Protein AF-A0A9P0QBB7-F1 (afdb_monomer)

Secondary structure (DSSP, 8-state):
-----SS--S----S-------TTGGG---HHHHHHHHHHHHTT-HHHHHHHHHS-TTTTS-SHHHHHHHHHHHHHHHHHHHHHHHT-HHHHHHHHHHHHHHTT--GGG--EEEE---HHHH-TTT-HHHHHHTT-TTPEEEE-HHHHHHHHHHHGGG------------

pLDDT: mean 76.95, std 15.12, range [35.78, 96.69]

Solvent-accessible surface area (backbone atoms only — not comparable to full-atom values): 10268 Å² total; per-residue (Å²): 129,92,83,74,53,62,62,42,60,96,70,88,71,69,94,80,68,92,74,87,72,63,92,79,68,82,77,68,68,54,20,53,56,53,52,54,52,51,51,44,40,74,70,64,36,60,66,61,44,53,44,55,75,72,39,58,79,76,73,49,52,73,41,71,68,50,41,49,56,51,53,49,54,53,47,51,53,52,46,49,55,51,47,58,58,68,61,33,16,62,59,56,28,49,50,52,53,48,51,36,58,78,69,69,51,64,47,74,75,37,58,62,45,78,38,64,77,46,60,49,39,60,30,91,90,63,10,16,51,62,62,37,36,74,66,18,78,57,33,43,82,38,69,38,63,68,57,55,49,52,52,50,63,67,49,59,82,72,61,78,79,78,87,72,89,76,79,85,82,128

Nearest PDB structures (foldseek):
  5kap-assembly2_B-3  TM=4.761E-01  e=7.241E+00  Trypanosoma brucei brucei
  5kam-assembly2_C  TM=4.535E-01  e=6.804E+00  Trypanosoma brucei brucei
  5k51-assembly1_A  TM=4.476E-01  e=8.728E+00  Trypanosoma brucei brucei
  6mxg-assembly1_B  TM=4.595E-01  e=9.289E+00  Trypanosoma brucei brucei

Structure (mmCIF, N/CA/C/O backbone):
data_AF-A0A9P0QBB7-F1
#
_entry.id   AF-A0A9P0QBB7-F1
#
loop_
_atom_site.group_PDB
_atom_site.id
_atom_site.type_symbol
_atom_site.label_atom_id
_atom_site.label_alt_id
_atom_site.label_comp_id
_atom_site.label_asym_id
_atom_site.label_entity_id
_atom_site.label_seq_id
_atom_site.pdbx_PDB_ins_code
_atom_site.Cartn_x
_atom_site.Cartn_y
_atom_site.Cartn_z
_atom_site.occupancy
_atom_site.B_iso_or_equiv
_atom_site.auth_seq_id
_atom_site.auth_comp_id
_atom_site.auth_asym_id
_atom_site.auth_atom_id
_atom_site.pdbx_PDB_model_num
ATOM 1 N N . ARG A 1 1 ? -0.143 -16.412 -17.026 1.00 45.09 1 ARG A N 1
ATOM 2 C CA . ARG A 1 1 ? 1.003 -15.566 -17.453 1.00 45.09 1 ARG A CA 1
ATOM 3 C C . ARG A 1 1 ? 0.841 -15.303 -18.945 1.00 45.09 1 ARG A C 1
ATOM 5 O O . ARG A 1 1 ? 0.675 -16.275 -19.661 1.00 45.09 1 ARG A O 1
ATOM 12 N N . GLN A 1 2 ? 0.878 -14.051 -19.413 1.00 49.75 2 GLN A N 1
ATOM 13 C CA . GLN A 1 2 ? 0.716 -13.720 -20.845 1.00 49.75 2 GLN A CA 1
ATOM 14 C C . GLN A 1 2 ? 1.927 -14.107 -21.726 1.00 49.75 2 GLN A C 1
ATOM 16 O O . GLN A 1 2 ? 1.912 -13.857 -22.919 1.00 49.75 2 GLN A O 1
ATOM 21 N N . ASN A 1 3 ? 2.956 -14.758 -21.165 1.00 60.50 3 ASN A N 1
ATOM 22 C CA . ASN A 1 3 ? 4.112 -15.308 -21.889 1.00 60.50 3 ASN A CA 1
ATOM 23 C C . ASN A 1 3 ? 4.877 -14.299 -22.773 1.00 60.50 3 ASN A C 1
ATOM 25 O O . ASN A 1 3 ? 5.531 -14.686 -23.735 1.00 60.50 3 ASN A O 1
ATOM 29 N N . ILE A 1 4 ? 4.836 -13.010 -22.417 1.00 69.00 4 ILE A N 1
ATOM 30 C CA . ILE A 1 4 ? 5.584 -11.953 -23.103 1.00 69.00 4 ILE A CA 1
ATOM 31 C C . ILE A 1 4 ? 6.889 -11.699 -22.328 1.00 69.00 4 ILE A C 1
ATOM 33 O O . ILE A 1 4 ? 6.831 -11.254 -21.177 1.00 69.00 4 ILE A O 1
ATOM 37 N N . PRO A 1 5 ? 8.068 -12.009 -22.890 1.00 72.56 5 PRO A N 1
ATOM 38 C CA . PRO A 1 5 ? 9.339 -11.811 -22.209 1.00 72.56 5 PRO A CA 1
ATOM 39 C C . PRO A 1 5 ? 9.704 -10.321 -22.136 1.00 72.56 5 PRO A C 1
ATOM 41 O O . PRO A 1 5 ? 9.705 -9.600 -23.132 1.00 72.56 5 PRO A O 1
ATOM 44 N N . LEU A 1 6 ? 10.079 -9.859 -20.940 1.00 76.50 6 LEU A N 1
ATOM 45 C CA . LEU A 1 6 ? 10.553 -8.484 -20.726 1.00 76.50 6 LEU A CA 1
ATOM 46 C C . LEU A 1 6 ? 11.915 -8.223 -21.389 1.00 76.50 6 LEU A C 1
ATOM 48 O O . LEU A 1 6 ? 12.210 -7.095 -21.773 1.00 76.50 6 LEU A O 1
ATOM 52 N N . ARG A 1 7 ? 12.727 -9.274 -21.553 1.00 74.81 7 ARG A N 1
ATOM 53 C CA . ARG A 1 7 ? 14.083 -9.226 -22.111 1.00 74.81 7 ARG A CA 1
ATOM 54 C C . ARG A 1 7 ? 14.183 -10.063 -23.380 1.00 74.81 7 ARG A C 1
ATOM 56 O O . ARG A 1 7 ? 13.647 -11.168 -23.429 1.00 74.81 7 ARG A O 1
ATOM 63 N N . GLY A 1 8 ? 14.964 -9.592 -24.345 1.00 68.62 8 GLY A N 1
ATOM 64 C CA . GLY A 1 8 ? 15.284 -10.345 -25.553 1.00 68.62 8 GLY A CA 1
ATOM 65 C C . GLY A 1 8 ? 16.141 -11.590 -25.338 1.00 68.62 8 GLY A C 1
ATOM 66 O O . GLY A 1 8 ? 16.815 -11.777 -24.309 1.00 68.62 8 GLY A O 1
ATOM 67 N N . HIS A 1 9 ? 16.128 -12.446 -26.360 1.00 66.94 9 HIS A N 1
ATOM 68 C CA . HIS A 1 9 ? 17.040 -13.580 -26.494 1.00 66.94 9 HIS A CA 1
ATOM 69 C C . HIS A 1 9 ? 18.508 -13.113 -26.649 1.00 66.94 9 HIS A C 1
ATOM 71 O O . HIS A 1 9 ? 18.772 -11.950 -26.940 1.00 66.94 9 HIS A O 1
ATOM 77 N N . ARG A 1 10 ? 19.496 -13.999 -26.431 1.00 58.03 10 ARG A N 1
ATOM 78 C CA . ARG A 1 10 ? 20.942 -13.672 -26.304 1.00 58.03 10 ARG A CA 1
ATOM 79 C C . ARG A 1 10 ? 21.614 -13.069 -27.564 1.00 58.03 10 ARG A C 1
ATOM 81 O O . ARG A 1 10 ? 22.822 -12.833 -27.544 1.00 58.03 10 ARG A O 1
ATOM 88 N N . GLY A 1 11 ? 20.867 -12.811 -28.636 1.00 54.94 11 GLY A N 1
ATOM 89 C CA . GLY A 1 11 ? 21.374 -12.254 -29.891 1.00 54.94 11 GLY A CA 1
ATOM 90 C C . GLY A 1 11 ? 21.784 -10.783 -29.764 1.00 54.94 11 GLY A C 1
ATOM 91 O O . GLY A 1 11 ? 20.998 -9.930 -29.360 1.00 54.94 11 GLY A O 1
ATOM 92 N N . ARG A 1 12 ? 23.033 -10.464 -30.126 1.00 55.75 12 ARG A N 1
ATOM 93 C CA . ARG A 1 12 ? 23.576 -9.093 -30.184 1.00 55.75 12 ARG A CA 1
ATOM 94 C C . ARG A 1 12 ? 23.137 -8.360 -31.465 1.00 55.75 12 ARG A C 1
ATOM 96 O O . ARG A 1 12 ? 23.995 -7.929 -32.232 1.00 55.75 12 ARG A O 1
ATOM 103 N N . ARG A 1 13 ? 21.838 -8.192 -31.727 1.00 61.47 13 ARG A N 1
ATOM 104 C CA . ARG A 1 13 ? 21.422 -7.297 -32.824 1.00 61.47 13 ARG A CA 1
ATOM 105 C C . ARG A 1 13 ? 21.557 -5.837 -32.401 1.00 61.47 13 ARG A C 1
ATOM 107 O O . ARG A 1 13 ? 21.187 -5.471 -31.276 1.00 61.47 13 ARG A O 1
ATOM 114 N N . ARG A 1 14 ? 22.105 -4.995 -33.283 1.00 64.12 14 ARG A N 1
ATOM 115 C CA . ARG A 1 14 ? 22.038 -3.534 -33.107 1.00 64.12 14 ARG A CA 1
ATOM 116 C C . ARG A 1 14 ? 20.558 -3.133 -33.129 1.00 64.12 14 ARG A C 1
ATOM 118 O O . ARG A 1 14 ? 19.766 -3.782 -33.796 1.00 64.12 14 ARG A O 1
ATOM 125 N N . LEU A 1 15 ? 20.165 -2.146 -32.323 1.00 65.69 15 LEU A N 1
ATOM 126 C CA . LEU A 1 15 ? 18.757 -1.717 -32.240 1.00 65.69 15 LEU A CA 1
ATOM 127 C C . LEU A 1 15 ? 18.265 -1.078 -33.544 1.00 65.69 15 LEU A C 1
ATOM 129 O O . LEU A 1 15 ? 17.099 -1.222 -33.901 1.00 65.69 15 LEU A O 1
ATOM 133 N N . PHE A 1 16 ? 19.175 -0.401 -34.241 1.00 64.75 16 PHE A N 1
ATOM 134 C CA . PHE A 1 16 ? 18.933 0.282 -35.502 1.00 64.75 16 PHE A CA 1
ATOM 135 C C . PHE A 1 16 ? 19.833 -0.376 -36.547 1.00 64.75 16 PHE A C 1
ATOM 137 O O . PHE A 1 16 ? 21.055 -0.216 -36.516 1.00 64.75 16 PHE A O 1
ATOM 144 N N . THR A 1 17 ? 19.238 -1.200 -37.397 1.00 56.25 17 THR A N 1
ATOM 145 C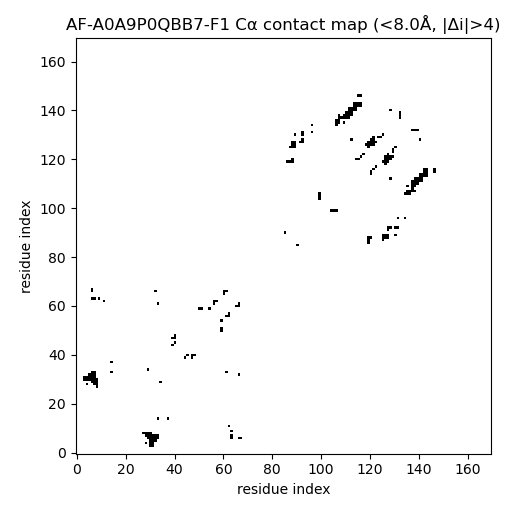 CA . THR A 1 17 ? 19.850 -1.707 -38.624 1.00 56.25 17 THR A CA 1
ATOM 146 C C . THR A 1 17 ? 18.874 -1.392 -39.742 1.00 56.25 17 THR A C 1
ATOM 148 O O . THR A 1 17 ? 17.727 -1.825 -39.668 1.00 56.25 17 THR A O 1
ATOM 151 N N . ASP A 1 18 ? 19.326 -0.645 -40.746 1.00 50.78 18 ASP A N 1
ATOM 152 C CA . ASP A 1 18 ? 18.556 -0.372 -41.967 1.00 50.78 18 ASP A CA 1
ATOM 153 C C . ASP A 1 18 ? 18.563 -1.577 -42.933 1.00 50.78 18 ASP A C 1
ATOM 155 O O . ASP A 1 18 ? 17.933 -1.546 -43.988 1.00 50.78 18 ASP A O 1
ATOM 159 N N . ASP A 1 19 ? 19.252 -2.662 -42.570 1.00 47.78 19 ASP A N 1
ATOM 160 C CA . ASP A 1 19 ? 19.391 -3.851 -43.403 1.00 47.78 19 ASP A CA 1
ATOM 161 C C . ASP A 1 19 ? 18.156 -4.750 -43.285 1.00 47.78 19 ASP A C 1
ATOM 163 O O . ASP A 1 19 ? 18.093 -5.680 -42.479 1.00 47.78 19 ASP A O 1
ATOM 167 N N . ILE A 1 20 ? 17.180 -4.484 -44.152 1.00 52.56 20 ILE A N 1
ATOM 168 C CA . ILE A 1 20 ? 16.204 -5.474 -44.610 1.00 52.56 20 ILE A CA 1
ATOM 169 C C . ILE A 1 20 ? 17.001 -6.558 -45.344 1.00 52.56 20 ILE A C 1
ATOM 171 O O . ILE A 1 20 ? 17.202 -6.486 -46.554 1.00 52.56 20 ILE A O 1
ATOM 175 N N . THR A 1 21 ? 17.515 -7.548 -44.621 1.00 48.56 21 THR A N 1
ATOM 176 C CA . THR A 1 21 ? 18.076 -8.744 -45.252 1.00 48.56 21 THR A CA 1
ATOM 177 C C . THR A 1 21 ? 17.445 -9.991 -44.646 1.00 48.56 21 THR A C 1
ATOM 179 O O . THR A 1 21 ? 17.815 -10.458 -43.576 1.00 48.56 21 THR A O 1
ATOM 182 N N . ASN A 1 22 ? 16.501 -10.519 -45.428 1.00 46.31 22 ASN A N 1
ATOM 183 C CA . ASN A 1 22 ? 15.929 -11.864 -45.422 1.00 46.31 22 ASN A CA 1
ATOM 184 C C . ASN A 1 22 ? 14.815 -12.162 -44.400 1.00 46.31 22 ASN A C 1
ATOM 186 O O . ASN A 1 22 ? 14.975 -12.048 -43.190 1.00 46.31 22 ASN A O 1
ATOM 190 N N . ASP A 1 23 ? 13.687 -12.635 -44.942 1.00 48.56 23 ASP A N 1
ATOM 191 C CA . ASP A 1 23 ? 12.403 -12.971 -44.299 1.00 48.56 23 ASP A CA 1
ATOM 192 C C . ASP A 1 23 ? 12.458 -13.975 -43.122 1.00 48.56 23 ASP A C 1
ATOM 194 O O . ASP A 1 23 ? 11.444 -14.212 -42.467 1.00 48.56 23 ASP A O 1
ATOM 198 N N . GLU A 1 24 ? 13.620 -14.541 -42.782 1.00 49.59 24 GLU A N 1
ATOM 199 C CA . GLU A 1 24 ? 13.794 -15.368 -41.574 1.00 49.59 24 GLU A CA 1
ATOM 200 C C . GLU A 1 24 ? 13.977 -14.531 -40.287 1.00 49.59 24 GLU A C 1
ATOM 202 O O . GLU A 1 24 ? 13.870 -15.055 -39.173 1.00 49.59 24 GLU A O 1
ATOM 207 N N . ASP A 1 25 ? 14.209 -13.218 -40.411 1.00 50.12 25 ASP A N 1
ATOM 208 C CA . ASP A 1 25 ? 14.601 -12.339 -39.300 1.00 50.12 25 ASP A CA 1
ATOM 209 C C . ASP A 1 25 ? 13.450 -11.876 -38.388 1.00 50.12 25 ASP A C 1
ATOM 211 O O . ASP A 1 25 ? 13.697 -11.371 -37.288 1.00 50.12 25 ASP A O 1
ATOM 215 N N . VAL A 1 26 ? 12.201 -12.097 -38.815 1.00 51.00 26 VAL A N 1
ATOM 216 C CA . VAL A 1 26 ? 10.955 -11.600 -38.190 1.00 51.00 26 VAL A CA 1
ATOM 217 C C . VAL A 1 26 ? 10.529 -12.418 -36.956 1.00 51.00 26 VAL A C 1
ATOM 219 O O . VAL A 1 26 ? 9.684 -11.991 -36.172 1.00 51.00 26 VAL A O 1
ATOM 222 N N . LEU A 1 27 ? 11.128 -13.591 -36.725 1.00 50.97 27 LEU A N 1
ATOM 223 C CA . LEU A 1 27 ? 10.631 -14.566 -35.740 1.00 50.97 27 LEU A CA 1
ATOM 224 C C . LEU A 1 27 ? 11.316 -14.545 -34.364 1.00 50.97 27 LEU A C 1
ATOM 226 O O . LEU A 1 27 ? 10.960 -15.344 -33.496 1.00 50.97 27 LEU A O 1
ATOM 230 N N . HIS A 1 28 ? 12.282 -13.657 -34.116 1.00 58.38 28 HIS A N 1
ATOM 231 C CA . HIS A 1 28 ? 12.995 -13.631 -32.834 1.00 58.38 28 HIS A CA 1
ATOM 232 C C . HIS A 1 28 ? 12.512 -12.509 -31.913 1.00 58.38 28 HIS A C 1
ATOM 234 O O . HIS A 1 28 ? 12.753 -11.329 -32.138 1.00 58.38 28 HIS A O 1
ATOM 240 N N . ASN A 1 29 ? 11.865 -12.903 -30.814 1.00 67.25 29 ASN A N 1
ATOM 241 C CA . ASN A 1 29 ? 11.408 -11.993 -29.770 1.00 67.25 29 ASN A CA 1
ATOM 242 C C . ASN A 1 29 ? 12.599 -11.267 -29.102 1.00 67.25 29 ASN A C 1
ATOM 244 O O . ASN A 1 29 ? 13.338 -11.838 -28.290 1.00 67.25 29 ASN A O 1
ATOM 248 N N . GLU A 1 30 ? 12.777 -9.989 -29.443 1.00 71.00 30 GLU A N 1
ATOM 249 C CA . GLU A 1 30 ? 13.801 -9.101 -28.878 1.00 71.00 30 GLU A CA 1
ATOM 250 C C . GLU A 1 30 ? 13.445 -8.563 -27.476 1.00 71.00 30 GLU A C 1
ATOM 252 O O . GLU A 1 30 ? 14.261 -7.893 -26.836 1.00 71.00 30 GLU A O 1
ATOM 257 N N . GLY A 1 31 ? 12.272 -8.929 -26.956 1.00 78.75 31 GLY A N 1
ATOM 258 C CA . GLY A 1 31 ? 11.764 -8.569 -25.639 1.00 78.75 31 GLY A CA 1
ATOM 259 C C . GLY A 1 31 ? 11.284 -7.124 -25.537 1.00 78.75 31 GLY A C 1
ATOM 260 O O . GLY A 1 31 ? 11.791 -6.218 -26.201 1.00 78.75 31 GLY A O 1
ATOM 261 N N . ASN A 1 32 ? 10.332 -6.897 -24.633 1.00 83.94 32 ASN A N 1
ATOM 262 C CA . ASN A 1 32 ? 9.668 -5.598 -24.491 1.00 83.94 32 ASN A CA 1
ATOM 263 C C . ASN A 1 32 ? 10.635 -4.445 -24.183 1.00 83.94 32 ASN A C 1
ATOM 265 O O . ASN A 1 32 ? 10.387 -3.321 -24.599 1.00 83.94 32 ASN A O 1
ATOM 269 N N . PHE A 1 33 ? 11.749 -4.690 -23.486 1.00 80.88 33 PHE A N 1
ATOM 270 C CA . PHE A 1 33 ? 12.723 -3.639 -23.180 1.00 80.88 33 PHE A CA 1
ATOM 271 C C . PHE A 1 33 ? 13.323 -2.997 -24.440 1.00 80.88 33 PHE A C 1
ATOM 273 O O . PHE A 1 33 ? 13.459 -1.776 -24.509 1.00 80.88 33 PHE A O 1
ATOM 280 N N . ARG A 1 34 ? 13.664 -3.804 -25.454 1.00 79.19 34 ARG A N 1
ATOM 281 C CA . ARG A 1 34 ? 14.213 -3.291 -26.719 1.00 79.19 34 ARG A CA 1
ATOM 282 C C . ARG A 1 34 ? 13.152 -2.546 -27.519 1.00 79.19 34 ARG A C 1
ATOM 284 O O . ARG A 1 34 ? 13.453 -1.485 -28.058 1.00 79.19 34 ARG A O 1
ATOM 291 N N . GLU A 1 35 ? 11.922 -3.050 -27.507 1.00 80.56 35 GLU A N 1
ATOM 292 C CA . GLU A 1 35 ? 10.791 -2.398 -28.165 1.00 80.56 35 GLU A CA 1
ATOM 293 C C . GLU A 1 35 ? 10.460 -1.042 -27.531 1.00 80.56 35 GLU A C 1
ATOM 295 O O . GLU A 1 35 ? 10.277 -0.053 -28.228 1.00 80.56 35 GLU A O 1
ATOM 300 N N . LEU A 1 36 ? 10.509 -0.939 -26.202 1.00 85.50 36 LEU A N 1
ATOM 301 C CA . LEU A 1 36 ? 10.336 0.334 -25.500 1.00 85.50 36 LEU A CA 1
ATOM 302 C C . LEU A 1 36 ? 11.446 1.343 -25.828 1.00 85.50 36 LEU A C 1
ATOM 304 O O . LEU A 1 36 ? 11.187 2.545 -25.906 1.00 85.50 36 LEU A O 1
ATOM 308 N N . ILE A 1 37 ? 12.688 0.886 -26.024 1.00 83.62 37 ILE A N 1
ATOM 309 C CA . ILE A 1 37 ? 13.775 1.764 -26.480 1.00 83.62 37 ILE A CA 1
ATOM 310 C C . ILE A 1 37 ? 13.515 2.241 -27.910 1.00 83.62 37 ILE A C 1
ATOM 312 O O . ILE A 1 37 ? 13.666 3.435 -28.175 1.00 83.62 37 ILE A O 1
ATOM 316 N N . ARG A 1 38 ? 13.104 1.336 -28.807 1.00 83.94 38 ARG A N 1
ATOM 317 C CA . ARG A 1 38 ? 12.740 1.665 -30.190 1.00 83.94 38 ARG A CA 1
ATOM 318 C C . ARG A 1 38 ? 11.615 2.699 -30.218 1.00 83.94 38 ARG A C 1
ATOM 320 O O . ARG A 1 38 ? 11.811 3.772 -30.777 1.00 83.94 38 ARG A O 1
ATOM 327 N N . PHE A 1 39 ? 10.528 2.443 -29.492 1.00 86.81 39 PHE A N 1
ATOM 328 C CA . PHE A 1 39 ? 9.393 3.352 -29.352 1.00 86.81 39 PHE A CA 1
ATOM 329 C C . PHE A 1 39 ? 9.805 4.746 -28.860 1.00 86.81 39 PHE A C 1
ATOM 331 O O . PHE A 1 39 ? 9.345 5.753 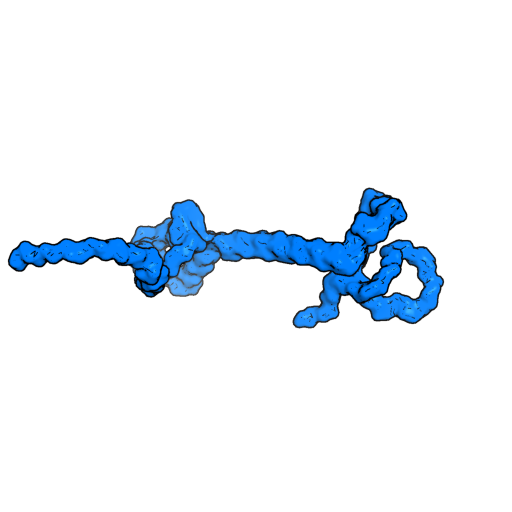-29.398 1.00 86.81 39 PHE A O 1
ATOM 338 N N . ARG A 1 40 ? 10.691 4.847 -27.857 1.00 87.38 40 ARG A N 1
ATOM 339 C CA . ARG A 1 40 ? 11.173 6.157 -27.380 1.00 87.38 40 ARG A CA 1
ATOM 340 C C . ARG A 1 40 ? 11.983 6.904 -28.436 1.00 87.38 40 ARG A C 1
ATOM 342 O O . ARG A 1 40 ? 11.811 8.112 -28.587 1.00 87.38 40 ARG A O 1
ATOM 349 N N . VAL A 1 41 ? 12.833 6.202 -29.183 1.00 85.75 41 VAL A N 1
ATOM 350 C CA . VAL A 1 41 ? 13.591 6.808 -30.287 1.00 85.75 41 VAL A CA 1
ATOM 351 C C . VAL A 1 41 ? 12.667 7.244 -31.428 1.00 85.75 41 VAL A C 1
ATOM 353 O O . VAL A 1 41 ? 12.817 8.355 -31.935 1.00 85.75 41 VAL A O 1
ATOM 356 N N . GLU A 1 42 ? 11.669 6.434 -31.781 1.00 86.56 42 GLU A N 1
ATOM 357 C CA . GLU A 1 42 ? 10.626 6.785 -32.756 1.00 86.56 42 GLU A CA 1
ATOM 358 C C . GLU A 1 42 ? 9.773 7.972 -32.290 1.00 86.56 42 GLU A C 1
ATOM 360 O O . GLU A 1 42 ? 9.419 8.843 -33.085 1.00 86.56 42 GLU A O 1
ATOM 365 N N . SER A 1 43 ? 9.557 8.091 -30.978 1.00 90.88 43 SER A N 1
ATOM 366 C CA . SER A 1 43 ? 8.924 9.245 -30.324 1.00 90.88 43 SER A CA 1
ATOM 367 C C . SER A 1 43 ? 9.817 10.497 -30.286 1.00 90.88 43 SER A C 1
ATOM 369 O O . SER A 1 43 ? 9.526 11.443 -29.556 1.00 90.88 43 SER A O 1
ATOM 371 N N . ARG A 1 44 ? 10.881 10.538 -31.103 1.00 88.25 44 ARG A N 1
ATOM 372 C CA . ARG A 1 44 ? 11.809 11.665 -31.297 1.00 88.25 44 ARG A CA 1
ATOM 373 C C . ARG A 1 44 ? 12.699 11.986 -30.093 1.00 88.25 44 ARG A C 1
ATOM 375 O O . ARG A 1 44 ? 13.167 13.120 -29.962 1.00 88.25 44 ARG A O 1
ATOM 382 N N . ASP A 1 45 ? 13.008 10.998 -29.252 1.00 88.25 45 ASP A N 1
ATOM 383 C CA . ASP A 1 45 ? 14.067 11.123 -28.241 1.00 88.25 45 ASP A CA 1
ATOM 384 C C . ASP A 1 45 ? 15.461 11.109 -28.908 1.00 88.25 45 ASP A C 1
ATOM 386 O O . ASP A 1 45 ? 16.174 10.102 -28.965 1.00 88.25 45 ASP A O 1
ATOM 390 N N . ASN A 1 46 ? 15.840 12.263 -29.465 1.00 86.69 46 ASN A N 1
ATOM 391 C CA . ASN A 1 46 ? 17.092 12.455 -30.202 1.00 86.69 46 ASN A CA 1
ATOM 392 C C . ASN A 1 46 ? 18.334 12.288 -29.314 1.00 86.69 46 ASN A C 1
ATOM 394 O O . ASN A 1 46 ? 19.397 11.906 -29.808 1.00 86.69 46 ASN A O 1
ATOM 398 N N . PHE A 1 47 ? 18.213 12.564 -28.011 1.00 86.88 47 PHE A N 1
ATOM 399 C CA . PHE A 1 47 ? 19.301 12.372 -27.055 1.00 86.88 47 PHE A CA 1
ATOM 400 C C . PHE A 1 47 ? 19.572 10.882 -26.849 1.00 86.88 47 PHE A C 1
ATOM 402 O O . PHE A 1 47 ? 20.718 10.440 -26.964 1.00 86.88 47 PHE A O 1
ATOM 409 N N . LEU A 1 48 ? 18.515 10.095 -26.626 1.00 84.38 48 LEU A N 1
ATOM 410 C CA . LEU A 1 48 ? 18.613 8.644 -26.529 1.00 84.38 48 LEU A CA 1
ATOM 411 C C . LEU A 1 48 ? 19.166 8.038 -27.822 1.00 84.38 48 LEU A C 1
ATOM 413 O O . LEU A 1 48 ? 20.106 7.247 -27.758 1.00 84.38 48 LEU A O 1
ATOM 417 N N . LYS A 1 49 ? 18.660 8.456 -28.989 1.00 84.25 49 LYS A N 1
ATOM 418 C CA . LYS A 1 49 ? 19.157 7.994 -30.296 1.00 84.25 49 LYS A CA 1
ATOM 419 C C . LYS A 1 49 ? 20.660 8.241 -30.456 1.00 84.25 49 LYS A C 1
ATOM 421 O O . LYS A 1 49 ? 21.421 7.299 -30.676 1.00 84.25 49 LYS A O 1
ATOM 426 N N . LYS A 1 50 ? 21.102 9.485 -30.243 1.00 85.06 50 LYS A N 1
ATOM 427 C CA . LYS A 1 50 ? 22.516 9.872 -30.349 1.00 85.06 50 LYS A CA 1
ATOM 428 C C . LYS A 1 50 ? 23.393 9.085 -29.376 1.00 85.06 50 LYS A C 1
ATOM 430 O O . LYS A 1 50 ? 24.496 8.679 -29.740 1.00 85.06 50 LYS A O 1
ATOM 435 N N . ASN A 1 51 ? 22.923 8.854 -28.152 1.00 84.00 51 ASN A N 1
ATOM 436 C CA . ASN A 1 51 ? 23.660 8.052 -27.180 1.00 84.00 51 ASN A CA 1
ATOM 437 C C . ASN A 1 51 ? 23.764 6.589 -27.610 1.00 84.00 51 ASN A C 1
ATOM 439 O O . ASN A 1 51 ? 24.834 6.008 -27.471 1.00 84.00 51 ASN A O 1
ATOM 443 N N . LEU A 1 52 ? 22.706 5.993 -28.159 1.00 81.25 52 LEU A N 1
ATOM 444 C CA . LEU A 1 52 ? 22.731 4.602 -28.616 1.00 81.25 52 LEU A CA 1
ATOM 445 C C . LEU A 1 52 ? 23.653 4.392 -29.828 1.00 81.25 52 LEU A C 1
ATOM 447 O O . LEU A 1 52 ? 24.290 3.344 -29.918 1.00 81.25 52 LEU A O 1
ATOM 451 N N . GLU A 1 53 ? 23.753 5.381 -30.717 1.00 78.69 53 GLU A N 1
ATOM 452 C CA . GLU A 1 53 ? 24.619 5.347 -31.906 1.00 78.69 53 GLU A CA 1
ATOM 453 C C . GLU A 1 53 ? 26.101 5.587 -31.573 1.00 78.69 53 GLU A C 1
ATOM 455 O O . GLU A 1 53 ? 26.974 4.930 -32.137 1.00 78.69 53 GLU A O 1
ATOM 460 N N . ASN A 1 54 ? 26.397 6.498 -30.637 1.00 79.94 54 ASN A N 1
ATOM 461 C CA . ASN A 1 54 ? 27.772 6.923 -30.341 1.00 79.94 54 ASN A CA 1
ATOM 462 C C . ASN A 1 54 ? 28.417 6.195 -29.149 1.00 79.94 54 ASN A C 1
ATOM 464 O O . ASN A 1 54 ? 29.627 6.302 -28.932 1.00 79.94 54 ASN A O 1
ATOM 468 N N . SER A 1 55 ? 27.639 5.465 -28.348 1.00 75.69 55 SER A N 1
ATOM 469 C CA . SER A 1 55 ? 28.152 4.808 -27.142 1.00 75.69 55 SER A CA 1
ATOM 470 C C . SER A 1 55 ? 28.771 3.442 -27.422 1.00 75.69 55 SER A C 1
ATOM 472 O O . SER A 1 55 ? 28.286 2.642 -28.222 1.00 75.69 55 SER A O 1
ATOM 474 N N . LYS A 1 56 ? 29.817 3.106 -26.657 1.00 69.06 56 LYS A N 1
ATOM 475 C CA . LYS A 1 56 ? 30.369 1.743 -26.608 1.00 69.06 56 LYS A CA 1
ATOM 476 C C . LYS A 1 56 ? 29.279 0.759 -26.165 1.00 69.06 56 LYS A C 1
ATOM 478 O O . LYS A 1 56 ? 28.450 1.084 -25.322 1.00 69.06 56 LYS A O 1
ATOM 483 N N . ALA A 1 57 ? 29.343 -0.489 -26.631 1.00 64.19 57 ALA A N 1
ATOM 484 C CA . ALA A 1 57 ? 28.313 -1.523 -26.429 1.00 64.19 57 ALA A CA 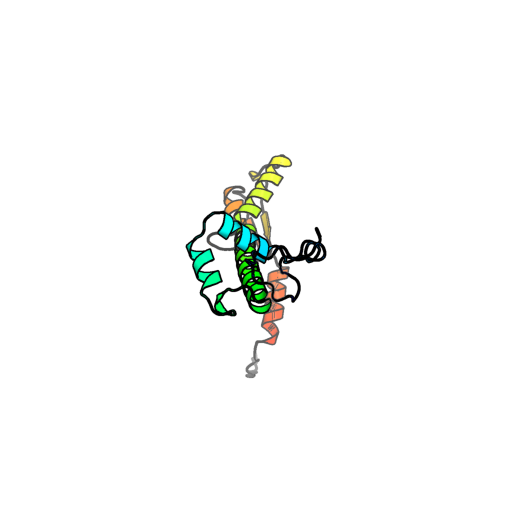1
ATOM 485 C C . ALA A 1 57 ? 27.909 -1.848 -24.968 1.00 64.19 57 ALA A C 1
ATOM 487 O O . ALA A 1 57 ? 26.997 -2.644 -24.762 1.00 64.19 57 ALA A O 1
ATOM 488 N N . HIS A 1 58 ? 28.618 -1.337 -23.960 1.00 60.84 58 HIS A N 1
ATOM 489 C CA . HIS A 1 58 ? 28.260 -1.457 -22.540 1.00 60.84 58 HIS A CA 1
ATOM 490 C C . HIS A 1 58 ? 27.477 -0.243 -22.013 1.00 60.84 58 HIS A C 1
ATOM 492 O O . HIS A 1 58 ? 26.689 -0.397 -21.091 1.00 60.84 58 HIS A O 1
ATOM 498 N N . ALA A 1 59 ? 27.663 0.930 -22.620 1.00 64.31 59 ALA A N 1
ATOM 499 C CA . ALA A 1 59 ? 27.009 2.187 -22.259 1.00 64.31 59 ALA A CA 1
ATOM 500 C C . ALA A 1 59 ? 25.669 2.398 -22.987 1.00 64.31 59 ALA A C 1
ATOM 502 O O . ALA A 1 59 ? 24.947 3.340 -22.699 1.00 64.31 59 ALA A O 1
ATOM 503 N N . THR A 1 60 ? 25.306 1.505 -23.912 1.00 69.06 60 THR A N 1
ATOM 504 C CA . THR A 1 60 ? 23.993 1.523 -24.572 1.00 69.06 60 THR A CA 1
ATOM 505 C C . THR A 1 60 ? 22.888 0.892 -23.721 1.00 69.06 60 THR A C 1
ATOM 507 O O . THR A 1 60 ? 21.724 0.969 -24.090 1.00 69.06 60 THR A O 1
ATOM 510 N N . TYR A 1 61 ? 23.230 0.241 -22.599 1.00 69.19 61 TYR A N 1
ATOM 511 C CA . TYR A 1 61 ? 22.299 -0.484 -21.717 1.00 69.19 61 TYR A CA 1
ATOM 512 C C . TYR A 1 61 ? 21.501 -1.620 -22.403 1.00 69.19 61 TYR A C 1
ATOM 514 O O . TYR A 1 61 ? 20.589 -2.200 -21.822 1.00 69.19 61 TYR A O 1
ATOM 522 N N . ILE A 1 62 ? 21.889 -2.014 -23.625 1.00 74.88 62 ILE A N 1
ATOM 523 C CA . ILE A 1 62 ? 21.221 -3.050 -24.437 1.00 74.88 62 ILE A CA 1
ATOM 524 C C . ILE A 1 62 ? 21.669 -4.468 -24.054 1.00 74.88 62 ILE A C 1
ATOM 526 O O . ILE A 1 62 ? 21.021 -5.450 -24.405 1.00 74.88 62 ILE A O 1
ATOM 530 N N . ARG A 1 63 ? 22.804 -4.647 -23.374 1.00 75.94 63 ARG A N 1
ATOM 531 C CA . ARG A 1 63 ? 23.301 -5.999 -23.061 1.00 75.94 63 ARG A CA 1
ATOM 532 C C . ARG A 1 63 ? 22.373 -6.713 -22.087 1.00 75.94 63 ARG A C 1
ATOM 534 O O . ARG A 1 63 ? 21.936 -6.113 -21.118 1.00 75.94 63 ARG A O 1
ATOM 541 N N . SER A 1 64 ? 22.176 -8.019 -22.279 1.00 75.81 64 SER A N 1
ATOM 542 C CA . SER A 1 64 ? 21.267 -8.835 -21.459 1.00 75.81 64 SER A CA 1
ATOM 543 C C . SER A 1 64 ? 21.509 -8.721 -19.951 1.00 75.81 64 SER A C 1
ATOM 545 O O . SER A 1 64 ? 20.555 -8.728 -19.187 1.00 75.81 64 SER A O 1
ATOM 547 N N . ARG A 1 65 ? 22.774 -8.600 -19.525 1.00 79.81 65 ARG A N 1
ATOM 548 C CA . ARG A 1 65 ? 23.133 -8.400 -18.115 1.00 79.81 65 ARG A CA 1
ATOM 549 C C . ARG A 1 65 ? 22.638 -7.052 -17.585 1.00 79.81 65 ARG A C 1
ATOM 551 O O . ARG A 1 65 ? 21.985 -7.019 -16.558 1.00 79.81 65 ARG A O 1
ATOM 558 N N . ILE A 1 66 ? 22.879 -5.982 -18.337 1.00 80.06 66 ILE A N 1
ATOM 559 C CA . ILE A 1 66 ? 22.457 -4.629 -17.967 1.00 80.06 66 ILE A CA 1
ATOM 560 C C . ILE A 1 66 ? 20.928 -4.494 -18.028 1.00 80.06 66 ILE A C 1
ATOM 562 O O . ILE A 1 66 ? 20.337 -3.883 -17.149 1.00 80.06 66 ILE A O 1
ATOM 566 N N . GLN A 1 67 ? 20.271 -5.125 -19.011 1.00 82.00 67 GLN A N 1
ATOM 567 C CA . GLN A 1 67 ? 18.807 -5.199 -19.054 1.00 82.00 67 GLN A CA 1
ATOM 568 C C . GLN A 1 67 ? 18.243 -5.869 -17.797 1.00 82.00 67 GLN A C 1
ATOM 570 O O . GLN A 1 67 ? 17.276 -5.369 -17.241 1.00 82.00 67 GLN A O 1
ATOM 575 N N . ASN A 1 68 ? 18.837 -6.980 -17.341 1.00 84.62 68 ASN A N 1
ATOM 576 C CA . ASN A 1 68 ? 18.391 -7.645 -16.115 1.00 84.62 68 ASN A CA 1
ATOM 577 C C . ASN A 1 68 ? 18.548 -6.731 -14.894 1.00 84.62 68 ASN A C 1
ATOM 579 O O . ASN A 1 68 ? 17.600 -6.612 -14.133 1.00 84.62 68 ASN A O 1
ATOM 583 N N . GLU A 1 69 ? 19.698 -6.064 -14.750 1.00 87.62 69 GLU A N 1
ATOM 584 C CA . GLU A 1 69 ? 19.963 -5.139 -13.637 1.00 87.62 69 GLU A CA 1
ATOM 585 C C . GLU A 1 69 ? 18.948 -3.978 -13.619 1.00 87.62 69 GLU A C 1
ATOM 587 O O . GLU A 1 69 ? 18.399 -3.650 -12.572 1.00 87.62 69 GLU A O 1
ATOM 592 N N . ILE A 1 70 ? 18.622 -3.401 -14.783 1.00 86.12 70 ILE A N 1
ATOM 593 C CA . ILE A 1 70 ? 17.596 -2.349 -14.885 1.00 86.12 70 ILE A CA 1
ATOM 594 C C . ILE A 1 70 ? 16.202 -2.899 -14.569 1.00 86.12 70 ILE A C 1
ATOM 596 O O . ILE A 1 70 ? 15.447 -2.256 -13.848 1.00 86.12 70 ILE A O 1
ATOM 600 N N . ILE A 1 71 ? 15.839 -4.068 -15.107 1.00 86.00 71 ILE A N 1
ATOM 601 C CA . ILE A 1 71 ? 14.526 -4.687 -14.866 1.00 86.00 71 ILE A CA 1
ATOM 602 C C . ILE A 1 71 ? 14.342 -4.997 -13.378 1.00 86.00 71 ILE A C 1
ATOM 604 O O . ILE A 1 71 ? 13.257 -4.774 -12.850 1.00 86.00 71 ILE A O 1
ATOM 608 N N . GLU A 1 72 ? 15.383 -5.494 -12.714 1.00 90.88 72 GLU A N 1
ATOM 609 C CA . GLU A 1 72 ? 15.383 -5.775 -11.280 1.00 90.88 72 GLU A CA 1
ATOM 610 C C . GLU A 1 72 ? 15.227 -4.484 -10.474 1.00 90.88 72 GLU A C 1
ATOM 612 O O . GLU A 1 72 ? 14.277 -4.371 -9.709 1.00 90.88 72 GLU A O 1
ATOM 617 N N . CYS A 1 73 ? 16.047 -3.469 -10.755 1.00 91.44 73 CYS A N 1
ATOM 618 C CA . CYS A 1 73 ? 15.968 -2.153 -10.119 1.00 91.44 73 CYS A CA 1
ATOM 619 C C . CYS A 1 73 ? 14.578 -1.503 -10.275 1.00 91.44 73 CYS A C 1
ATOM 621 O O . CYS A 1 73 ? 13.975 -1.049 -9.305 1.00 91.44 73 CYS A O 1
ATOM 623 N N . CYS A 1 74 ? 14.012 -1.510 -11.488 1.00 90.44 74 CYS A N 1
ATOM 624 C CA . CYS A 1 74 ? 12.650 -1.023 -11.714 1.00 90.44 74 CYS A CA 1
ATOM 625 C C . CYS A 1 74 ? 11.602 -1.883 -10.996 1.00 90.44 74 CYS A C 1
ATOM 627 O O . CYS A 1 74 ? 10.596 -1.358 -10.525 1.00 90.44 74 CYS A O 1
ATOM 629 N N . GLY A 1 75 ? 11.811 -3.199 -10.939 1.00 90.88 75 GLY A N 1
ATOM 630 C CA . GLY A 1 75 ? 10.939 -4.127 -10.230 1.00 90.88 75 GLY A CA 1
ATOM 631 C C . GLY A 1 75 ? 10.896 -3.842 -8.732 1.00 90.88 75 GLY A C 1
ATOM 632 O O . GLY A 1 75 ? 9.807 -3.811 -8.163 1.00 90.88 75 GLY A O 1
ATOM 633 N N . GLU A 1 76 ? 12.050 -3.584 -8.119 1.00 94.25 76 GLU A N 1
ATOM 634 C CA . GLU A 1 76 ? 12.176 -3.197 -6.712 1.00 94.25 76 GLU A CA 1
ATOM 635 C C . GLU A 1 76 ? 11.469 -1.872 -6.425 1.00 94.25 76 GLU A C 1
ATOM 637 O O . GLU A 1 76 ? 10.650 -1.811 -5.512 1.00 94.25 76 GLU A O 1
ATOM 642 N N . GLU A 1 77 ? 11.699 -0.845 -7.246 1.00 94.69 77 GLU A N 1
ATOM 643 C CA . GLU A 1 77 ? 11.074 0.472 -7.072 1.00 94.69 77 GLU A CA 1
ATOM 644 C C . GLU A 1 77 ? 9.544 0.399 -7.200 1.00 94.69 77 GLU A C 1
ATOM 646 O O . GLU A 1 77 ? 8.798 0.910 -6.364 1.00 94.69 77 GLU A O 1
ATOM 651 N N . ILE A 1 78 ? 9.042 -0.288 -8.233 1.00 93.12 78 ILE A N 1
ATOM 652 C CA . ILE A 1 78 ? 7.598 -0.483 -8.417 1.00 93.12 78 ILE A CA 1
ATOM 653 C C . ILE A 1 78 ? 7.020 -1.263 -7.236 1.00 93.12 78 ILE A C 1
ATOM 655 O O . ILE A 1 78 ? 5.940 -0.924 -6.746 1.00 93.12 78 ILE A O 1
ATOM 659 N N . LEU A 1 79 ? 7.720 -2.303 -6.778 1.00 92.00 79 LEU A N 1
ATOM 660 C CA . LEU A 1 79 ? 7.293 -3.088 -5.631 1.00 92.00 79 LEU A CA 1
ATOM 661 C C . LEU A 1 79 ? 7.237 -2.225 -4.370 1.00 92.00 79 LEU A C 1
ATOM 663 O O . LEU A 1 79 ? 6.247 -2.315 -3.650 1.00 92.00 79 LEU A O 1
ATOM 667 N N . ASP A 1 80 ? 8.223 -1.367 -4.120 1.00 91.62 80 ASP A N 1
ATOM 668 C CA . ASP A 1 80 ? 8.226 -0.479 -2.957 1.00 91.62 80 ASP A CA 1
ATOM 669 C C . ASP A 1 80 ? 7.094 0.556 -3.022 1.00 91.62 80 ASP A C 1
ATOM 671 O O . ASP A 1 80 ? 6.371 0.763 -2.047 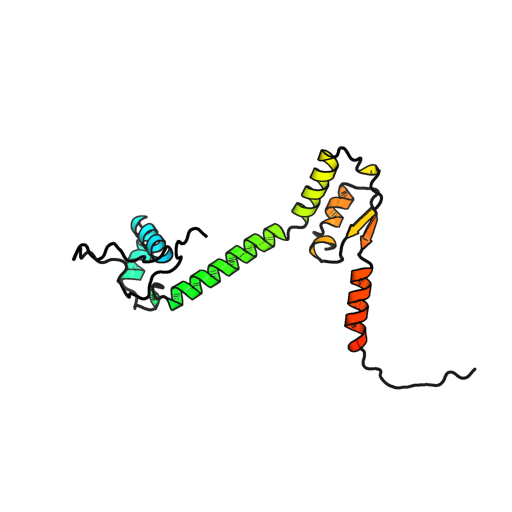1.00 91.62 80 ASP A O 1
ATOM 675 N N . ILE A 1 81 ? 6.814 1.124 -4.198 1.00 89.88 81 ILE A N 1
ATOM 676 C CA . ILE A 1 81 ? 5.662 2.017 -4.400 1.00 89.88 81 ILE A CA 1
ATOM 677 C C . ILE A 1 81 ? 4.339 1.280 -4.141 1.00 89.88 81 ILE A C 1
ATOM 679 O O . ILE A 1 81 ? 3.429 1.815 -3.503 1.00 89.88 81 ILE A O 1
ATOM 683 N N . VAL A 1 82 ? 4.193 0.048 -4.627 1.00 87.44 82 VAL A N 1
ATOM 684 C CA . VAL A 1 82 ? 2.973 -0.741 -4.406 1.00 87.44 82 VAL A CA 1
ATOM 685 C C . VAL A 1 82 ? 2.849 -1.136 -2.936 1.00 87.44 82 VAL A C 1
ATOM 687 O O . VAL A 1 82 ? 1.783 -0.962 -2.345 1.00 87.44 82 VAL A O 1
ATOM 690 N N . LEU A 1 83 ? 3.924 -1.621 -2.318 1.00 84.06 83 LEU A N 1
ATOM 691 C CA . LEU A 1 83 ? 3.941 -2.006 -0.911 1.00 84.06 83 LEU A CA 1
ATOM 692 C C . LEU A 1 83 ? 3.700 -0.808 -0.004 1.00 84.06 83 LEU A C 1
ATOM 694 O O . LEU A 1 83 ? 2.933 -0.932 0.943 1.00 84.06 83 LEU A O 1
ATOM 698 N N . SER A 1 84 ? 4.293 0.348 -0.287 1.00 83.38 84 SER A N 1
ATOM 699 C CA . SER A 1 84 ? 4.070 1.569 0.487 1.00 83.38 84 SER A CA 1
ATOM 700 C C . SER A 1 84 ? 2.624 2.042 0.396 1.00 83.38 84 SER A C 1
ATOM 702 O O . SER A 1 84 ? 2.106 2.536 1.393 1.00 83.38 84 SER A O 1
ATOM 704 N N . ARG A 1 85 ? 1.939 1.835 -0.740 1.00 78.69 85 ARG A N 1
ATOM 705 C CA . ARG A 1 85 ? 0.492 2.074 -0.883 1.00 78.69 85 ARG A CA 1
ATOM 706 C C . ARG A 1 85 ? -0.346 1.054 -0.118 1.00 78.69 85 ARG A C 1
ATOM 708 O O . ARG A 1 85 ? -1.254 1.446 0.602 1.00 78.69 85 ARG A O 1
ATOM 715 N N . VAL A 1 86 ? -0.045 -0.238 -0.230 1.00 75.56 86 VAL A N 1
ATOM 716 C CA . VAL A 1 86 ? -0.794 -1.304 0.465 1.00 75.56 86 VAL A CA 1
ATOM 717 C C . VAL A 1 86 ? -0.599 -1.233 1.982 1.00 75.56 86 VAL A C 1
ATOM 719 O O . VAL A 1 86 ? -1.540 -1.437 2.743 1.00 75.56 86 VAL A O 1
ATOM 722 N N . ARG A 1 87 ? 0.604 -0.877 2.438 1.00 75.50 87 ARG A N 1
ATOM 723 C CA . ARG A 1 87 ? 0.941 -0.639 3.850 1.00 75.50 87 ARG A CA 1
ATOM 724 C C . ARG A 1 87 ? 0.430 0.714 4.356 1.00 75.50 87 ARG A C 1
ATOM 726 O O . ARG A 1 87 ? 0.842 1.166 5.423 1.00 75.50 87 ARG A O 1
ATOM 733 N N . GLN A 1 88 ? -0.478 1.376 3.641 1.00 79.38 88 GLN A N 1
ATOM 734 C CA . GLN A 1 88 ? -1.221 2.488 4.214 1.00 79.38 88 GLN A CA 1
ATOM 735 C C . GLN A 1 88 ? -2.322 1.915 5.094 1.00 79.38 88 GLN A C 1
ATOM 737 O O . GLN A 1 88 ? -3.364 1.458 4.628 1.00 79.38 88 GLN A O 1
ATOM 742 N N . SER A 1 89 ? -2.086 1.987 6.396 1.00 76.44 89 SER A N 1
ATOM 743 C CA . SER A 1 89 ? -3.056 1.738 7.466 1.00 76.44 89 SER A CA 1
ATOM 744 C C . SER A 1 89 ? -4.451 2.318 7.214 1.00 76.44 89 SER A C 1
ATOM 746 O O . SER A 1 89 ? -5.455 1.753 7.646 1.00 76.44 89 SER A O 1
ATOM 748 N N . GLN A 1 90 ? -4.512 3.427 6.480 1.00 82.12 90 GLN A N 1
ATOM 749 C CA . GLN A 1 90 ? -5.736 4.119 6.111 1.00 82.12 90 GLN A CA 1
ATOM 750 C C . GLN A 1 90 ? -6.655 3.254 5.245 1.00 82.12 90 GLN A C 1
ATOM 752 O O . GLN A 1 90 ? -7.864 3.237 5.457 1.00 82.12 90 GLN A O 1
ATOM 757 N N . ILE A 1 91 ? -6.098 2.466 4.321 1.00 85.44 91 ILE A N 1
ATOM 758 C CA . ILE A 1 91 ? -6.881 1.576 3.454 1.00 85.44 91 ILE A CA 1
ATOM 759 C C . ILE A 1 91 ? -7.562 0.483 4.288 1.00 85.44 91 ILE A C 1
ATOM 761 O O . ILE A 1 91 ? -8.737 0.172 4.076 1.00 85.44 91 ILE A O 1
ATOM 765 N N . LEU A 1 92 ? -6.861 -0.065 5.286 1.00 86.94 92 LEU A N 1
ATOM 766 C CA . LEU A 1 92 ? -7.432 -1.052 6.207 1.00 86.94 92 LEU A CA 1
ATOM 767 C C . LEU A 1 92 ? -8.575 -0.448 7.028 1.00 86.94 92 LEU A C 1
ATOM 769 O O . LEU A 1 92 ? -9.665 -1.018 7.083 1.00 86.94 92 LEU A O 1
ATOM 773 N N . ALA A 1 93 ? -8.359 0.736 7.606 1.00 89.00 93 ALA A N 1
ATOM 774 C CA . ALA A 1 93 ? -9.393 1.441 8.356 1.00 89.00 93 ALA A CA 1
ATOM 775 C C . ALA A 1 93 ? -10.623 1.752 7.486 1.00 89.00 93 ALA A C 1
ATOM 777 O O . ALA A 1 93 ? -11.756 1.538 7.914 1.00 89.00 93 ALA A O 1
ATOM 778 N N . GLN A 1 94 ? -10.422 2.207 6.247 1.00 89.62 94 GLN A N 1
ATOM 779 C CA . GLN A 1 94 ? -11.500 2.470 5.289 1.00 89.62 94 GLN A CA 1
ATOM 780 C C . GLN A 1 94 ? -12.283 1.208 4.927 1.00 89.62 94 GLN A C 1
ATOM 782 O O . GLN A 1 94 ? -13.512 1.251 4.876 1.00 89.62 94 GLN A O 1
ATOM 787 N N . THR A 1 95 ? -11.597 0.083 4.732 1.00 90.50 95 THR A N 1
ATOM 788 C CA . THR A 1 95 ? -12.236 -1.204 4.421 1.00 90.50 95 THR A CA 1
ATOM 789 C C . THR A 1 95 ? -13.145 -1.652 5.564 1.00 90.50 95 THR A C 1
ATOM 791 O O . THR A 1 95 ? -14.298 -2.012 5.335 1.00 90.50 95 THR A O 1
ATOM 794 N N . VAL A 1 96 ? -12.676 -1.547 6.811 1.00 91.19 96 VAL A N 1
ATOM 795 C CA . VAL A 1 96 ? -13.485 -1.866 7.999 1.00 91.19 96 VAL A CA 1
ATOM 796 C C . VAL A 1 96 ? -14.664 -0.898 8.142 1.00 91.19 96 VAL A C 1
ATOM 798 O O . VAL A 1 96 ? -15.788 -1.335 8.380 1.00 91.19 96 VAL A O 1
ATOM 801 N N . LYS A 1 97 ? -1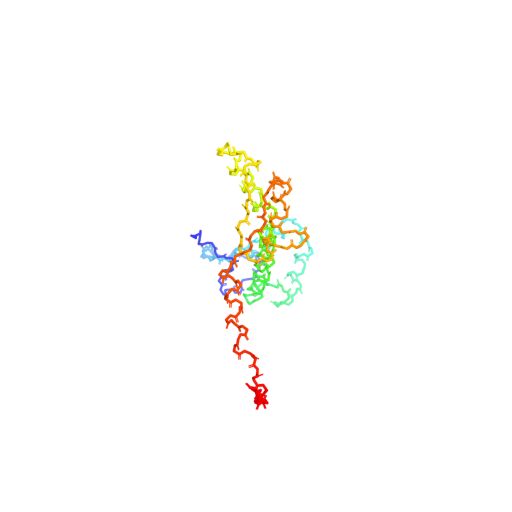4.459 0.409 7.926 1.00 92.12 97 LYS A N 1
ATOM 802 C CA . LYS A 1 97 ? -15.552 1.402 7.913 1.00 92.12 97 LYS A CA 1
ATOM 803 C C . LYS A 1 97 ? -16.611 1.062 6.865 1.00 92.12 97 LYS A C 1
ATOM 805 O O . LYS A 1 97 ? -17.802 1.166 7.145 1.00 92.12 97 LYS A O 1
ATOM 810 N N . HIS A 1 98 ? -16.185 0.667 5.666 1.00 93.75 98 HIS A N 1
ATOM 811 C CA . HIS A 1 98 ? -17.091 0.244 4.605 1.00 93.75 98 HIS A CA 1
ATOM 812 C C . HIS A 1 98 ? -17.866 -1.009 5.018 1.00 93.75 98 HIS A C 1
ATOM 814 O O . HIS A 1 98 ? -19.085 -1.016 4.918 1.00 93.75 98 HIS A O 1
ATOM 820 N N . PHE A 1 99 ? -17.194 -2.017 5.576 1.00 93.75 99 PHE A N 1
ATOM 821 C CA . PHE A 1 99 ? -17.840 -3.232 6.073 1.00 93.75 99 PHE A CA 1
ATOM 822 C C . PHE A 1 99 ? -18.908 -2.941 7.139 1.00 93.75 99 PHE A C 1
ATOM 824 O O . PHE A 1 99 ? -20.016 -3.465 7.047 1.00 93.75 99 PHE A O 1
ATOM 831 N N . ILE A 1 100 ? -18.614 -2.075 8.115 1.00 92.44 100 ILE A N 1
ATOM 832 C CA . ILE A 1 100 ? -19.569 -1.670 9.163 1.00 92.44 100 ILE A CA 1
ATOM 833 C C . ILE A 1 100 ? -20.814 -1.027 8.543 1.00 92.44 100 ILE A C 1
ATOM 835 O O . ILE A 1 100 ? -21.934 -1.391 8.897 1.00 92.44 100 ILE A O 1
ATOM 839 N N . LYS A 1 101 ? -20.628 -0.123 7.573 1.00 92.69 101 LYS A N 1
ATOM 840 C CA . LYS A 1 101 ? -21.734 0.535 6.863 1.00 92.69 101 LYS A CA 1
ATOM 841 C C . LYS A 1 101 ? -22.553 -0.439 6.020 1.00 92.69 101 LYS A C 1
ATOM 843 O O . LYS A 1 101 ? -23.774 -0.417 6.097 1.00 92.69 101 LYS A O 1
ATOM 848 N N . THR A 1 102 ? -21.896 -1.299 5.245 1.00 96.69 102 THR A N 1
ATOM 849 C CA . THR A 1 102 ? -22.558 -2.272 4.362 1.00 96.69 102 THR A CA 1
ATOM 850 C C . THR A 1 102 ? -23.385 -3.286 5.151 1.00 96.69 102 THR A C 1
ATOM 852 O O . THR A 1 102 ? -24.440 -3.704 4.687 1.00 96.69 102 THR A O 1
ATOM 855 N N . ASN A 1 103 ? -22.955 -3.633 6.367 1.00 94.19 103 ASN A N 1
ATOM 856 C CA . ASN A 1 103 ? -23.697 -4.518 7.269 1.00 94.19 103 ASN A CA 1
ATOM 857 C C . ASN A 1 103 ? -24.648 -3.770 8.222 1.00 94.19 103 ASN A C 1
ATOM 859 O O . ASN A 1 103 ? -25.217 -4.389 9.116 1.00 94.19 103 ASN A O 1
ATOM 863 N N . ASN A 1 104 ? -24.819 -2.454 8.049 1.00 92.50 104 ASN A N 1
ATOM 864 C CA . ASN A 1 104 ? -25.693 -1.608 8.865 1.00 92.50 104 ASN A CA 1
ATOM 865 C C . ASN A 1 104 ? -25.436 -1.729 10.385 1.00 92.50 104 ASN A C 1
ATOM 867 O O . ASN A 1 104 ? -26.363 -1.708 11.194 1.00 92.50 104 ASN A O 1
ATOM 871 N N . LEU A 1 105 ? -24.165 -1.887 10.768 1.00 91.25 105 LEU A N 1
ATOM 872 C CA . LEU A 1 105 ? -23.733 -2.004 12.159 1.00 91.25 105 LEU A CA 1
ATOM 873 C C . LEU A 1 105 ? -23.563 -0.611 12.774 1.00 91.25 105 LEU A C 1
ATOM 875 O O . LEU A 1 105 ? -22.915 0.261 12.190 1.00 91.25 105 LEU A O 1
ATOM 879 N N . ASP A 1 106 ? -24.096 -0.400 13.979 1.00 90.62 106 ASP A N 1
ATOM 880 C CA . ASP A 1 106 ? -23.891 0.863 14.685 1.00 90.62 106 ASP A CA 1
ATOM 881 C C . ASP A 1 106 ? -22.461 0.952 15.233 1.00 90.62 106 ASP A C 1
ATOM 883 O O . ASP A 1 106 ? -22.055 0.225 16.142 1.00 90.62 106 ASP A O 1
ATOM 887 N N . SER A 1 107 ? -21.715 1.919 14.704 1.00 86.75 107 SER A N 1
ATOM 888 C CA . SER A 1 107 ? -20.391 2.328 15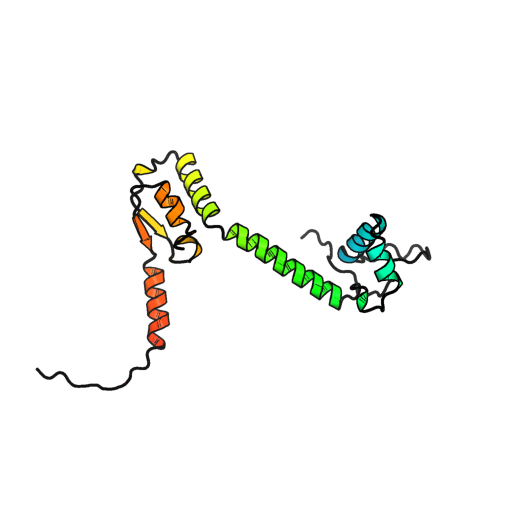.181 1.00 86.75 107 SER A CA 1
ATOM 889 C C . SER A 1 107 ? -20.290 2.549 16.697 1.00 86.75 107 SER A C 1
ATOM 891 O O . SER A 1 107 ? -19.225 2.319 17.269 1.00 86.75 107 SER A O 1
ATOM 893 N N . LYS A 1 108 ? -21.370 2.971 17.368 1.00 89.94 108 LYS A N 1
ATOM 894 C CA . LYS A 1 108 ? -21.378 3.252 18.813 1.00 89.94 108 LYS A CA 1
ATOM 895 C C . LYS A 1 108 ? -21.434 1.995 19.674 1.00 89.94 108 LYS A C 1
ATOM 897 O O . LYS A 1 108 ? -21.017 2.050 20.829 1.00 89.94 108 LYS A O 1
ATOM 902 N N . LEU A 1 109 ? -21.936 0.888 19.126 1.00 90.75 109 LEU A N 1
ATOM 903 C CA . LEU A 1 109 ? -22.018 -0.400 19.820 1.00 90.75 109 LEU A CA 1
ATOM 904 C C . LEU A 1 109 ? -20.686 -1.160 19.799 1.00 90.75 109 LEU A C 1
ATOM 906 O O . LEU A 1 109 ? -20.521 -2.147 20.513 1.00 90.75 109 LEU A O 1
ATOM 910 N N . CYS A 1 110 ? -19.719 -0.716 18.994 1.00 89.69 110 CYS A N 1
ATOM 911 C CA . CYS A 1 110 ? -18.391 -1.306 18.985 1.00 89.69 110 CYS A CA 1
ATOM 912 C C . CYS A 1 110 ? -17.612 -0.879 20.237 1.00 89.69 110 CYS A C 1
ATOM 914 O O . CYS A 1 110 ? -17.247 0.286 20.383 1.00 89.69 110 CYS A O 1
ATOM 916 N N . MET A 1 111 ? -17.341 -1.840 21.123 1.00 91.31 111 MET A N 1
ATOM 917 C CA . MET A 1 111 ? -16.626 -1.613 22.387 1.00 91.31 111 MET A CA 1
ATOM 918 C C . MET A 1 111 ? -15.143 -1.990 22.327 1.00 91.31 111 MET A C 1
ATOM 920 O O . MET A 1 111 ? -14.381 -1.627 23.221 1.00 91.31 111 MET A O 1
ATOM 924 N N . GLY A 1 112 ? -14.701 -2.699 21.284 1.00 90.25 112 GLY A N 1
ATOM 925 C CA . GLY A 1 112 ? -13.338 -3.219 21.215 1.00 90.25 112 GLY A CA 1
ATOM 926 C C . GLY A 1 112 ? -12.810 -3.401 19.796 1.00 90.25 112 GLY A C 1
ATOM 927 O O . GLY A 1 112 ? -13.537 -3.823 18.900 1.00 90.25 112 GLY A O 1
ATOM 928 N N . ILE A 1 113 ? -11.521 -3.113 19.615 1.00 89.88 113 ILE A N 1
ATOM 929 C CA . ILE A 1 113 ? -10.753 -3.348 18.388 1.00 89.88 113 ILE A CA 1
ATOM 930 C C . ILE A 1 113 ? -9.591 -4.281 18.740 1.00 89.88 113 ILE A C 1
ATOM 932 O O . ILE A 1 113 ? -8.617 -3.855 19.360 1.00 89.88 113 ILE A O 1
ATOM 936 N N . GLY A 1 114 ? -9.711 -5.555 18.365 1.00 88.88 114 GLY A N 1
ATOM 937 C CA . GLY A 1 114 ? -8.669 -6.565 18.553 1.00 88.88 114 GLY A CA 1
ATOM 938 C C . GLY A 1 114 ? -7.731 -6.626 17.351 1.00 88.88 114 GLY A C 1
ATOM 939 O O . GLY A 1 114 ? -8.189 -6.933 16.253 1.00 88.88 114 GLY A O 1
ATOM 940 N N . THR A 1 115 ? -6.437 -6.346 17.526 1.00 87.06 115 THR A N 1
ATOM 941 C CA . THR A 1 115 ? -5.458 -6.400 16.420 1.00 87.06 115 THR A CA 1
ATOM 942 C C . THR A 1 115 ? -4.152 -7.042 16.846 1.00 87.06 115 THR A C 1
ATOM 944 O O . THR A 1 115 ? -3.788 -7.027 18.023 1.00 87.06 115 THR A O 1
ATOM 947 N N . ASP A 1 116 ? -3.397 -7.562 15.881 1.00 82.25 116 ASP A N 1
ATOM 948 C CA . ASP A 1 116 ? -1.985 -7.830 16.113 1.00 82.25 116 ASP A CA 1
ATOM 949 C C . ASP A 1 116 ? -1.236 -6.516 16.408 1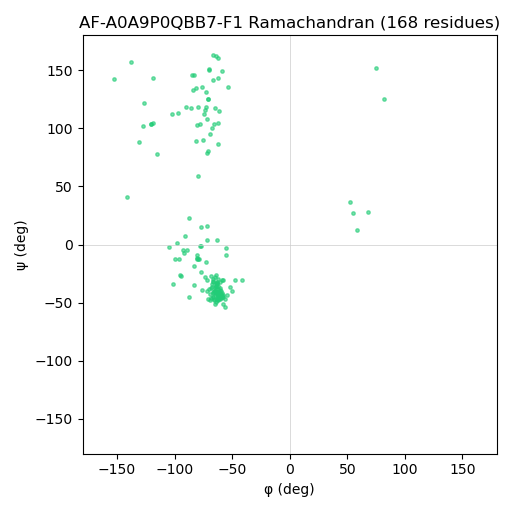.00 82.25 116 ASP A C 1
ATOM 951 O O . ASP A 1 116 ? -1.722 -5.405 16.160 1.00 82.25 116 ASP A O 1
ATOM 955 N N . THR A 1 117 ? -0.061 -6.629 17.017 1.00 80.25 117 THR A N 1
ATOM 956 C CA . THR A 1 117 ? 0.747 -5.468 17.410 1.00 80.25 117 THR A CA 1
ATOM 957 C C . THR A 1 117 ? 1.671 -4.985 16.297 1.00 80.25 117 THR A C 1
ATOM 9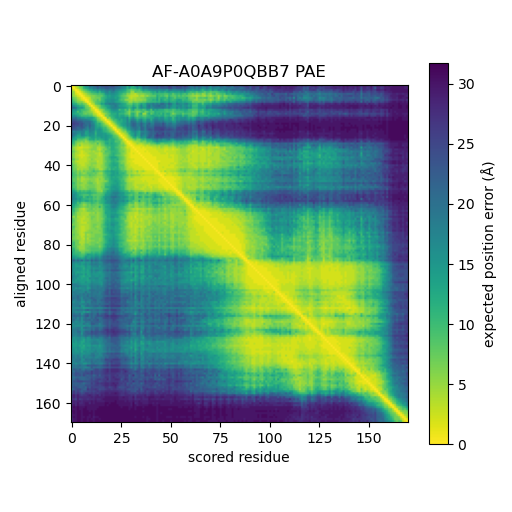59 O O . THR A 1 117 ? 2.680 -4.340 16.572 1.00 80.25 117 THR A O 1
ATOM 962 N N . CYS A 1 118 ? 1.361 -5.279 15.032 1.00 81.81 118 CYS A N 1
ATOM 963 C CA . CYS A 1 118 ? 2.198 -4.813 13.937 1.00 81.81 118 CYS A CA 1
ATOM 964 C C . CYS A 1 118 ? 2.085 -3.284 13.761 1.00 81.81 118 CYS A C 1
ATOM 966 O O . CYS A 1 118 ? 1.044 -2.672 14.025 1.00 81.81 118 CYS A O 1
ATOM 968 N N . ASN A 1 119 ? 3.164 -2.651 13.284 1.00 82.25 119 ASN A N 1
ATOM 969 C CA . ASN A 1 119 ? 3.235 -1.191 13.118 1.00 82.25 119 ASN A CA 1
ATOM 970 C C . ASN A 1 119 ? 2.140 -0.633 12.199 1.00 82.25 119 ASN A C 1
ATOM 972 O O . ASN A 1 119 ? 1.672 0.485 12.406 1.00 82.25 119 ASN A O 1
ATOM 976 N N . LEU A 1 120 ? 1.697 -1.419 11.215 1.00 84.00 120 LEU A N 1
ATOM 977 C CA . LEU A 1 120 ? 0.605 -1.049 10.316 1.00 84.00 120 LEU A CA 1
ATOM 978 C C . LEU A 1 120 ? -0.714 -0.812 11.076 1.00 84.00 120 LEU A C 1
ATOM 980 O O . LEU A 1 120 ? -1.472 0.104 10.749 1.00 84.00 120 LEU A O 1
ATOM 984 N N . MET A 1 121 ? -0.974 -1.606 12.118 1.00 85.56 121 MET A N 1
ATOM 985 C CA . MET A 1 121 ? -2.192 -1.515 12.924 1.00 85.56 121 MET A CA 1
ATOM 986 C C . MET A 1 121 ? -2.042 -0.513 14.068 1.00 85.56 121 MET A C 1
ATOM 988 O O . MET A 1 121 ? -2.937 0.310 14.278 1.00 85.56 121 MET A O 1
ATOM 992 N N . LEU A 1 122 ? -0.914 -0.555 14.788 1.00 83.69 122 LEU A N 1
ATOM 993 C CA . LEU A 1 122 ? -0.734 0.163 16.055 1.00 83.69 122 LEU A CA 1
ATOM 994 C C . LEU A 1 122 ? 0.141 1.418 15.998 1.00 83.69 122 LEU A C 1
ATOM 996 O O . LEU A 1 122 ? 0.290 2.058 17.037 1.00 83.69 122 LEU A O 1
ATOM 1000 N N . GLY A 1 123 ? 0.710 1.767 14.841 1.00 82.00 123 GLY A N 1
ATOM 1001 C CA . GLY A 1 123 ? 1.626 2.902 14.716 1.00 82.00 123 GLY A CA 1
ATOM 1002 C C . GLY A 1 123 ? 1.038 4.210 15.254 1.00 82.00 123 GLY A C 1
ATOM 1003 O O . GLY A 1 123 ? -0.106 4.543 14.966 1.00 82.00 123 GLY A O 1
ATOM 1004 N N . GLU A 1 124 ? 1.829 4.970 16.009 1.00 76.81 124 GLU A N 1
ATOM 1005 C CA . GLU A 1 124 ? 1.354 6.115 16.806 1.00 76.81 124 GLU A CA 1
ATOM 1006 C C . GLU A 1 124 ? 0.839 7.304 15.980 1.00 76.81 124 GLU A C 1
ATOM 1008 O O . GLU A 1 124 ? -0.050 8.026 16.420 1.00 76.81 124 GLU A O 1
ATOM 1013 N N . GLN A 1 125 ? 1.364 7.513 14.768 1.00 73.25 125 GLN A N 1
ATOM 1014 C CA . GLN A 1 125 ? 0.939 8.624 13.900 1.00 73.25 125 GLN A CA 1
ATOM 1015 C C . GLN A 1 125 ? -0.028 8.193 12.793 1.00 73.25 125 GLN A C 1
ATOM 1017 O O . GLN A 1 125 ? -0.894 8.961 12.374 1.00 73.25 125 GLN A O 1
ATOM 1022 N N . LYS A 1 126 ? 0.143 6.972 12.279 1.00 75.00 126 LYS A N 1
ATOM 1023 C CA . LYS A 1 126 ? -0.567 6.456 11.102 1.00 75.00 126 LYS A CA 1
ATOM 1024 C C . LYS A 1 126 ? -0.943 4.986 11.286 1.00 75.00 126 LYS A C 1
ATOM 1026 O O . LYS A 1 126 ? -0.774 4.211 10.359 1.00 75.00 126 LYS A O 1
ATOM 1031 N N . GLY A 1 127 ? -1.390 4.560 12.460 1.00 85.12 127 GLY A N 1
ATOM 1032 C CA . GLY A 1 127 ? -1.899 3.202 12.680 1.00 85.12 127 GLY A CA 1
ATOM 1033 C C . GLY A 1 127 ? -3.362 3.067 12.257 1.00 85.12 127 GLY A C 1
ATOM 1034 O O . GLY A 1 127 ? -4.147 4.004 12.421 1.00 85.12 127 GLY A O 1
ATOM 1035 N N . ALA A 1 128 ? -3.754 1.897 11.745 1.00 89.19 128 ALA A N 1
ATOM 1036 C CA . ALA A 1 128 ? -5.130 1.657 11.296 1.00 89.19 128 ALA A CA 1
ATOM 1037 C C . ALA A 1 128 ? -6.129 1.786 12.458 1.00 89.19 128 ALA A C 1
ATOM 1039 O O . ALA A 1 128 ? -7.224 2.325 12.294 1.00 89.19 128 ALA A O 1
ATOM 1040 N N . VAL A 1 129 ? -5.721 1.358 13.659 1.00 90.31 129 VAL A N 1
ATOM 1041 C CA . VAL A 1 129 ? -6.540 1.449 14.874 1.00 90.31 129 VAL A CA 1
ATOM 1042 C C . VAL A 1 129 ? -6.821 2.898 15.255 1.00 90.31 129 VAL A C 1
ATOM 1044 O O . VAL A 1 129 ? -7.944 3.205 15.634 1.00 90.31 129 VAL A O 1
ATOM 1047 N N . ILE A 1 130 ? -5.857 3.807 15.091 1.00 88.19 130 ILE A N 1
ATOM 1048 C CA . ILE A 1 130 ? -6.043 5.228 15.426 1.00 88.19 130 ILE A CA 1
ATOM 1049 C C . ILE A 1 130 ? -7.121 5.849 14.538 1.00 88.19 130 ILE A C 1
ATOM 1051 O O . ILE A 1 130 ? -7.973 6.603 15.005 1.00 88.19 130 ILE A O 1
ATOM 1055 N N . GLU A 1 131 ? -7.117 5.527 13.245 1.00 88.88 131 GLU A N 1
ATOM 1056 C CA . GLU A 1 131 ? -8.138 6.035 12.331 1.00 88.88 131 GLU A CA 1
ATOM 1057 C C . GLU A 1 131 ? -9.515 5.393 12.562 1.00 88.88 131 GLU A C 1
ATOM 1059 O O . GLU A 1 131 ? -10.545 6.040 12.343 1.00 88.88 131 GLU A O 1
ATOM 1064 N N . LEU A 1 132 ? -9.546 4.137 13.015 1.00 90.69 132 LEU A N 1
ATOM 1065 C CA . LEU A 1 132 ? -10.778 3.449 13.397 1.00 90.69 132 LEU A CA 1
ATOM 1066 C C . LEU A 1 132 ? -11.358 3.978 14.704 1.00 90.69 132 LEU A C 1
ATOM 1068 O O . LEU A 1 132 ? -12.561 4.192 14.760 1.00 90.69 132 LEU A O 1
ATOM 1072 N N . GLN A 1 133 ? -10.535 4.276 15.706 1.00 90.50 133 GLN A N 1
ATOM 1073 C CA . GLN A 1 133 ? -10.978 4.863 16.974 1.00 90.50 133 GLN A CA 1
ATOM 1074 C C . GLN A 1 133 ? -11.648 6.228 16.784 1.00 90.50 133 GLN A C 1
ATOM 1076 O O . GLN A 1 133 ? -12.607 6.545 17.478 1.00 90.50 133 GLN A O 1
ATOM 1081 N N . LYS A 1 134 ? -11.226 7.012 15.781 1.00 90.06 134 LYS A N 1
ATOM 1082 C CA . LYS A 1 134 ? -11.928 8.255 15.401 1.00 90.06 134 LYS A CA 1
ATOM 1083 C C . LYS A 1 134 ? -13.361 8.009 14.910 1.00 90.06 134 LYS A C 1
ATOM 1085 O O . LYS A 1 134 ? -14.200 8.893 15.026 1.00 90.06 134 LYS A O 1
ATOM 1090 N N . TYR A 1 135 ? -13.627 6.846 14.318 1.00 90.94 135 TYR A N 1
ATOM 1091 C CA . TYR A 1 135 ? -14.948 6.457 13.813 1.00 90.94 135 TYR A CA 1
ATOM 1092 C C . TYR A 1 135 ? -15.755 5.626 14.822 1.00 90.94 135 TYR A C 1
ATOM 1094 O O . TYR A 1 135 ? -16.981 5.655 14.798 1.00 90.94 135 TYR A O 1
ATOM 1102 N N . LEU A 1 136 ? -15.067 4.907 15.709 1.00 91.69 136 LEU A N 1
ATOM 1103 C CA . LEU A 1 136 ? -15.609 4.031 16.743 1.00 91.69 136 LEU A CA 1
ATOM 1104 C C . LEU A 1 136 ? -15.245 4.617 18.116 1.00 91.69 136 LEU A C 1
ATOM 1106 O O . LEU A 1 136 ? -14.296 4.151 18.748 1.00 91.69 136 LEU A O 1
ATOM 1110 N N . PRO A 1 137 ? -15.961 5.657 18.579 1.00 89.06 137 PRO A N 1
ATOM 1111 C CA . PRO A 1 137 ? -15.543 6.452 19.735 1.00 89.06 137 PRO A CA 1
ATOM 1112 C C . PRO A 1 137 ? -15.506 5.657 21.047 1.00 89.06 137 PRO A C 1
ATOM 1114 O O . PRO A 1 137 ? -14.742 5.996 21.944 1.00 89.06 137 PRO A O 1
ATOM 1117 N N . ASN A 1 138 ? -16.305 4.591 21.152 1.00 92.25 138 ASN A N 1
ATOM 1118 C CA . ASN A 1 138 ? -16.394 3.748 22.346 1.00 92.25 138 ASN A CA 1
ATOM 1119 C C . ASN A 1 138 ? -15.452 2.535 22.297 1.00 92.25 138 ASN A C 1
ATOM 1121 O O . ASN A 1 138 ? -15.381 1.772 23.261 1.00 92.25 138 ASN A O 1
ATOM 1125 N N . ALA A 1 139 ? -14.746 2.325 21.182 1.00 91.31 139 ALA A N 1
ATOM 1126 C CA . ALA A 1 139 ? -13.990 1.106 20.973 1.00 91.31 139 ALA A CA 1
ATOM 1127 C C . ALA A 1 139 ? -12.588 1.178 21.592 1.00 91.31 139 ALA A C 1
ATOM 1129 O O . ALA A 1 139 ? -11.726 1.961 21.179 1.00 91.31 139 ALA A O 1
ATOM 1130 N N . LEU A 1 140 ? -12.329 0.298 22.558 1.00 89.81 140 LEU A N 1
ATOM 1131 C CA . LEU A 1 140 ? -11.027 0.159 23.198 1.00 89.81 140 LEU A CA 1
ATOM 1132 C C . LEU A 1 140 ? -10.084 -0.695 22.346 1.00 89.81 140 LEU A C 1
ATOM 1134 O O . LEU A 1 140 ? -10.439 -1.767 21.857 1.00 89.81 140 LEU A O 1
ATOM 1138 N N . LYS A 1 141 ? -8.843 -0.234 22.187 1.00 88.75 141 LYS A N 1
ATOM 1139 C CA . LYS A 1 141 ? -7.789 -1.004 21.520 1.00 88.75 141 LYS A CA 1
ATOM 1140 C C . LYS A 1 141 ? -7.366 -2.171 22.412 1.00 88.75 141 LYS A C 1
ATOM 1142 O O . LYS A 1 141 ? -6.932 -1.959 23.541 1.00 88.75 141 LYS A O 1
ATOM 1147 N N . SER A 1 142 ? -7.417 -3.381 21.868 1.00 87.06 142 SER A N 1
ATOM 1148 C CA . SER A 1 142 ? -6.957 -4.610 22.510 1.00 87.06 142 SER A CA 1
ATOM 1149 C C . SER A 1 142 ? -5.857 -5.254 21.650 1.00 87.06 142 SER A C 1
ATOM 1151 O O . SER A 1 142 ? -6.148 -5.800 20.583 1.00 87.06 142 SER A O 1
ATOM 1153 N N . PRO A 1 143 ? -4.572 -5.140 22.033 1.00 83.50 143 PRO A N 1
ATOM 1154 C CA . PRO A 1 143 ? -3.489 -5.799 21.312 1.00 83.50 143 PRO A CA 1
ATOM 1155 C C . PRO A 1 143 ? -3.535 -7.322 21.508 1.00 83.50 143 PRO A C 1
ATOM 1157 O O . PRO A 1 143 ? -3.964 -7.825 22.544 1.00 83.50 143 PRO A O 1
ATOM 1160 N N . CYS A 1 144 ? -3.052 -8.068 20.518 1.00 85.44 144 CYS A N 1
ATOM 1161 C CA . CYS A 1 144 ? -3.053 -9.525 20.547 1.00 85.44 144 CYS A CA 1
ATOM 1162 C C . CYS A 1 144 ? -2.149 -10.091 21.660 1.00 85.44 144 CYS A C 1
ATOM 1164 O O . CYS A 1 144 ? -0.923 -9.961 21.610 1.00 85.44 144 CYS A O 1
ATOM 1166 N N . ALA A 1 145 ? -2.749 -10.808 22.615 1.00 81.25 145 ALA A N 1
ATOM 1167 C CA . ALA A 1 145 ? -2.030 -11.493 23.691 1.00 81.25 145 ALA A CA 1
ATOM 1168 C C . ALA A 1 145 ? -1.090 -12.604 23.179 1.00 81.25 145 ALA A C 1
ATOM 1170 O O . ALA A 1 145 ? -0.001 -12.774 23.720 1.00 81.25 145 ALA A O 1
ATOM 1171 N N . ASN A 1 146 ? -1.449 -13.306 22.094 1.00 77.69 146 ASN A N 1
ATOM 1172 C CA . ASN A 1 146 ? -0.571 -14.316 21.485 1.00 77.69 146 ASN A CA 1
ATOM 1173 C C . ASN A 1 146 ? 0.716 -13.696 20.935 1.00 77.69 146 ASN A C 1
ATOM 1175 O O . ASN A 1 146 ? 1.775 -14.311 21.020 1.00 77.69 146 ASN A O 1
ATOM 1179 N N . HIS A 1 147 ? 0.646 -12.475 20.399 1.00 76.06 147 HIS A N 1
ATOM 1180 C CA . HIS A 1 147 ? 1.848 -11.780 19.956 1.00 76.06 147 HIS A CA 1
ATOM 1181 C C . HIS A 1 147 ? 2.727 -11.377 21.146 1.00 76.06 147 HIS A C 1
ATOM 1183 O O . HIS A 1 147 ? 3.938 -11.575 21.094 1.00 76.06 147 HIS A O 1
ATOM 1189 N N . ALA A 1 148 ? 2.132 -10.871 22.231 1.00 81.19 148 ALA A N 1
ATOM 1190 C CA . ALA A 1 148 ? 2.865 -10.557 23.459 1.00 81.19 148 ALA A CA 1
ATOM 1191 C C . ALA A 1 148 ? 3.564 -11.799 24.045 1.00 81.19 148 ALA A C 1
ATOM 1193 O O . ALA A 1 148 ? 4.734 -11.730 24.422 1.00 81.19 148 ALA A O 1
ATOM 1194 N N . LEU A 1 149 ? 2.882 -12.951 24.042 1.00 82.31 149 LEU A N 1
ATOM 1195 C CA . LEU A 1 149 ? 3.462 -14.224 24.463 1.00 82.31 149 LEU A CA 1
ATOM 1196 C C . LEU A 1 149 ? 4.612 -14.651 23.543 1.00 82.31 149 LEU A C 1
ATOM 1198 O O . LEU A 1 149 ? 5.697 -14.943 24.034 1.00 82.31 149 LEU A O 1
ATOM 1202 N N . ASN A 1 150 ? 4.414 -14.629 22.224 1.00 82.06 150 ASN A N 1
ATOM 1203 C CA . ASN A 1 150 ? 5.453 -15.004 21.265 1.00 82.06 150 ASN A CA 1
ATOM 1204 C C . ASN A 1 150 ? 6.703 -14.106 21.367 1.00 82.06 150 ASN A C 1
ATOM 1206 O O . ASN A 1 150 ? 7.832 -14.588 21.294 1.00 82.06 150 ASN A O 1
ATOM 1210 N N . LEU A 1 151 ? 6.517 -12.800 21.590 1.00 78.81 151 LEU A N 1
ATOM 1211 C CA . LEU A 1 151 ? 7.621 -11.885 21.891 1.00 78.81 151 LEU A CA 1
ATOM 1212 C C . LEU A 1 151 ? 8.351 -12.299 23.171 1.00 78.81 151 LEU A C 1
ATOM 1214 O O . LEU A 1 151 ? 9.577 -12.384 23.163 1.00 78.81 151 LEU A O 1
ATOM 1218 N N . SER A 1 152 ? 7.618 -12.600 24.248 1.00 82.94 152 SER A N 1
ATOM 1219 C CA . SER A 1 152 ? 8.226 -13.035 25.509 1.00 82.94 152 SER A CA 1
ATOM 1220 C C . SER A 1 152 ? 9.053 -14.313 25.333 1.00 82.94 152 SER A C 1
ATOM 1222 O O . SER A 1 152 ? 10.212 -14.344 25.739 1.00 82.94 152 SER A O 1
ATOM 1224 N N . THR A 1 153 ? 8.534 -15.314 24.613 1.00 80.25 153 THR A N 1
ATOM 1225 C CA . THR A 1 153 ? 9.249 -16.570 24.350 1.00 80.25 153 THR A CA 1
ATOM 1226 C C . THR A 1 153 ? 10.478 -16.385 23.469 1.00 80.25 153 THR A C 1
ATOM 1228 O O . THR A 1 153 ? 11.452 -17.108 23.644 1.00 80.25 153 THR A O 1
ATOM 1231 N N . CYS A 1 154 ? 10.474 -15.416 22.551 1.00 77.62 154 CYS A N 1
ATOM 1232 C CA . CYS A 1 154 ? 11.650 -15.082 21.743 1.00 77.62 154 CYS A CA 1
ATOM 1233 C C . CYS A 1 154 ? 12.734 -14.338 22.541 1.00 77.62 154 CYS A C 1
ATOM 1235 O O . CYS A 1 154 ? 13.912 -14.443 22.208 1.00 77.62 154 CYS A O 1
ATOM 1237 N N . ILE A 1 155 ? 12.358 -13.587 23.581 1.00 74.75 155 ILE A N 1
ATOM 1238 C CA . ILE A 1 155 ? 13.296 -12.819 24.416 1.00 74.75 155 ILE A CA 1
ATOM 1239 C C . ILE A 1 155 ? 13.928 -13.706 25.501 1.00 74.75 155 ILE A C 1
ATOM 1241 O O . ILE A 1 155 ? 15.113 -13.549 25.800 1.00 74.75 155 ILE A O 1
ATOM 1245 N N . CYS A 1 156 ? 13.187 -14.679 26.044 1.00 69.50 156 CYS A N 1
ATOM 1246 C CA . CYS A 1 156 ? 13.654 -15.579 27.108 1.00 69.50 156 CYS A CA 1
ATOM 1247 C C . CYS A 1 156 ? 15.022 -16.268 26.864 1.00 69.50 156 CYS A C 1
ATOM 1249 O O . CYS A 1 156 ? 15.801 -16.331 27.812 1.00 69.50 156 CYS A O 1
ATOM 1251 N N . PRO A 1 157 ? 15.387 -16.746 25.655 1.00 65.81 157 PRO A N 1
ATOM 1252 C CA . PRO A 1 157 ? 16.676 -17.406 25.415 1.00 65.81 157 PRO A CA 1
ATOM 1253 C C . PRO A 1 157 ? 17.884 -16.454 25.408 1.00 65.81 157 PRO A C 1
ATOM 1255 O O . PRO A 1 157 ? 19.021 -16.914 25.456 1.00 65.81 157 PRO A O 1
ATOM 1258 N N . SER A 1 158 ? 17.657 -15.139 25.310 1.00 60.06 158 SER A N 1
ATOM 1259 C CA . SER A 1 158 ? 18.717 -14.124 25.168 1.00 60.06 158 SER A CA 1
ATOM 1260 C C . SER A 1 158 ? 19.196 -13.556 26.507 1.00 60.06 158 SER A C 1
ATOM 1262 O O . SER A 1 158 ? 20.162 -12.792 26.546 1.00 60.06 158 SER A O 1
ATOM 1264 N N . VAL A 1 159 ? 18.529 -13.909 27.609 1.00 60.28 159 VAL A N 1
ATOM 1265 C CA . VAL A 1 159 ? 18.919 -13.482 28.954 1.00 60.28 159 VAL A CA 1
ATOM 1266 C C . VAL A 1 159 ? 20.055 -14.384 29.428 1.00 60.28 159 VAL A C 1
ATOM 1268 O O . VAL A 1 159 ? 19.833 -15.530 29.817 1.00 60.28 159 VAL A O 1
ATOM 1271 N N . LYS A 1 160 ? 21.293 -13.876 29.394 1.00 54.69 160 LYS A N 1
ATOM 1272 C CA . LYS A 1 160 ? 22.384 -14.492 30.154 1.00 54.69 160 LYS A CA 1
ATOM 1273 C C . LYS A 1 160 ? 21.995 -14.413 31.625 1.00 54.69 160 LYS A C 1
ATOM 1275 O O . LYS A 1 160 ? 21.834 -13.324 32.166 1.00 54.69 160 LYS A O 1
ATOM 1280 N N . VAL A 1 161 ? 21.786 -15.570 32.241 1.00 55.28 161 VAL A N 1
ATOM 1281 C CA . VAL A 1 161 ? 21.639 -15.671 33.688 1.00 55.28 161 VAL A CA 1
ATOM 1282 C C . VAL A 1 161 ? 23.018 -15.369 34.265 1.00 55.28 161 VAL A C 1
ATOM 1284 O O . VAL A 1 161 ? 23.875 -16.251 34.305 1.00 55.28 161 VAL A O 1
ATOM 1287 N N . ASP A 1 162 ? 23.268 -14.117 34.644 1.00 47.03 162 ASP A N 1
ATOM 1288 C CA . ASP A 1 162 ? 24.412 -13.803 35.492 1.00 47.03 162 ASP A CA 1
ATOM 1289 C C . ASP A 1 162 ? 24.147 -14.477 36.840 1.00 47.03 162 ASP A C 1
ATOM 1291 O O . ASP A 1 162 ? 23.263 -14.099 37.610 1.00 47.03 162 ASP A O 1
ATOM 1295 N N . GLY A 1 163 ? 24.848 -15.587 37.059 1.00 53.81 163 GLY A N 1
ATOM 1296 C CA . GLY A 1 163 ? 24.743 -16.379 38.267 1.00 53.81 163 GLY A CA 1
ATOM 1297 C C . GLY A 1 163 ? 25.288 -15.614 39.465 1.00 53.81 163 GLY A C 1
ATOM 1298 O O . GLY A 1 163 ? 26.487 -15.625 39.715 1.00 53.81 163 GLY A O 1
ATOM 1299 N N . SER A 1 164 ? 24.395 -15.040 40.261 1.00 39.72 164 SER A N 1
ATOM 1300 C CA . SER A 1 164 ? 24.591 -14.893 41.702 1.00 39.72 164 SER A CA 1
ATOM 1301 C C . SER A 1 164 ? 23.323 -15.382 42.394 1.00 39.72 164 SER A C 1
ATOM 1303 O O . SER A 1 164 ? 22.374 -14.633 42.622 1.00 39.72 164 SER A O 1
ATOM 1305 N N . ALA A 1 165 ? 23.288 -16.685 42.668 1.00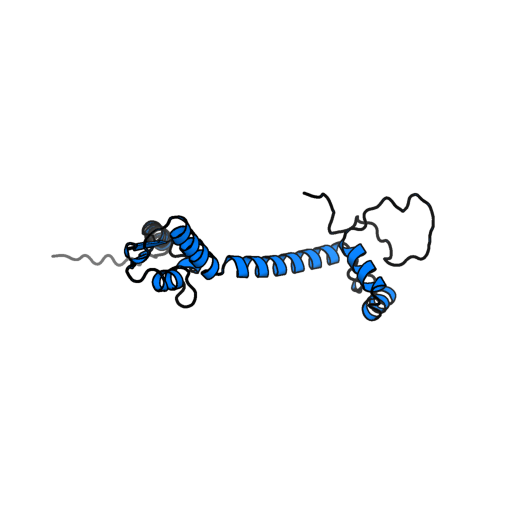 46.47 165 ALA A N 1
ATOM 1306 C CA . ALA A 1 165 ? 22.312 -17.276 43.567 1.00 46.47 165 ALA A CA 1
ATOM 1307 C C . ALA A 1 165 ? 22.643 -16.838 45.002 1.00 46.47 165 ALA A C 1
ATOM 1309 O O . ALA A 1 165 ? 23.261 -17.590 45.752 1.00 46.47 165 ALA A O 1
ATOM 1310 N N . ASP A 1 166 ? 22.242 -15.624 45.378 1.00 39.72 166 ASP A N 1
ATOM 1311 C CA . ASP A 1 166 ? 22.193 -15.252 46.786 1.00 39.72 166 ASP A CA 1
ATOM 1312 C C . ASP A 1 166 ? 20.919 -15.815 47.407 1.00 39.72 166 ASP A C 1
ATOM 1314 O O . ASP A 1 166 ? 19.783 -15.566 47.001 1.00 39.72 166 ASP A O 1
ATOM 1318 N N . THR A 1 167 ? 21.167 -16.672 48.384 1.00 42.81 167 THR A N 1
ATOM 1319 C CA . THR A 1 167 ? 20.185 -17.436 49.132 1.00 42.81 167 THR A CA 1
ATOM 1320 C C . THR A 1 167 ? 19.434 -16.482 50.057 1.00 42.81 167 THR A C 1
ATOM 1322 O O . THR A 1 167 ? 19.982 -16.043 51.066 1.00 42.81 167 THR A O 1
ATOM 1325 N N . LEU A 1 168 ? 18.171 -16.180 49.757 1.00 36.03 168 LEU A N 1
ATOM 1326 C CA . LEU A 1 168 ? 17.273 -15.550 50.726 1.00 36.03 168 LEU A CA 1
ATOM 1327 C C . LEU A 1 168 ? 16.832 -16.608 51.743 1.00 36.03 168 LEU A C 1
ATOM 1329 O O . LEU A 1 168 ? 15.852 -17.324 51.553 1.00 36.03 168 LEU A O 1
ATOM 1333 N N . LYS A 1 169 ? 17.619 -16.717 52.817 1.00 35.78 169 LYS A N 1
ATOM 1334 C CA . LYS A 1 169 ? 17.171 -17.266 54.096 1.00 35.78 169 LYS A CA 1
ATOM 1335 C C . LYS A 1 169 ? 16.245 -16.251 54.765 1.00 35.78 169 LYS A C 1
ATOM 1337 O O . LYS A 1 169 ? 16.713 -15.184 55.155 1.00 35.78 169 LYS A O 1
ATOM 1342 N N . THR A 1 170 ? 15.000 -16.650 54.977 1.00 37.44 170 THR A N 1
ATOM 1343 C CA . THR A 1 170 ? 14.234 -16.412 56.211 1.00 37.44 170 THR A CA 1
ATOM 1344 C C . THR A 1 170 ? 13.342 -17.612 56.430 1.00 37.44 170 THR A C 1
ATOM 1346 O O . THR A 1 170 ? 12.656 -17.981 55.451 1.00 37.44 170 THR A O 1
#

Foldseek 3Di:
DPPAAQAFDQDPDQLDDPDPDDPVPPPGRRHPPSVVLVVVVVVVPVVLVVCSVPDDPVSNLNHRVSSVVVVVVVVVVVVCVVVVVVLQLCVVLVVVVVVCVVVVHDLAPAQEDEDEPDCSQPPPPGHNVVSNCVSNVNYDYDYDPVNVVVVVVVCVVVDDPPDDPDDPDD

Mean predicted aligned error: 15.02 Å

Organism: Acanthoscelides obtectus (NCBI:txid200917)

Radius of gyration: 29.34 Å; Cα contacts (8 Å, |Δi|>4): 132; chains: 1; bounding box: 56×30×102 Å

InterPro domains:
  IPR025398 ZMYM1-like, RNase-like domain [PF14291] (28-88)

Sequence (170 aa):
RQNIPLRGHRGRRRLFTDDITNDEDVLHNEGNFRELIRFRVESRDNFLKKNLENSKAHATYIRSRIQNEIIECCGEEILDIVLSRVRQSQILAQTVKHFIKTNNLDSKLCMGIGTDTCNLMLGEQKGAVIELQKYLPNALKSPCANHALNLSTCICPSVKVDGSADTLKT